Protein AF-A0A3M8LHU9-F1 (afdb_monomer)

pLDDT: mean 86.45, std 11.09, range [54.5, 97.88]

Nearest PDB structures (foldseek):
  7qhm-assembly1_S  TM=3.393E-01  e=1.347E+00  Corynebacterium glutamicum ATCC 13032
  3ja6-assembly1_H  TM=2.655E-01  e=7.310E+00  Escherichia coli

Foldseek 3Di:
DDDDDPPVVVVVVVVVVVVVVVLVVVVVLVVVVVVVVVVLCVVPVDDVVLVVQLVVLQVVLLVLLVQQLVCVVVVHDHDDLVVSLVSLLSNNLVSVSVNCSVVVPPPPDPVSVVSSVVSVVNNVVVCPCPSDCVVVVVVVVVVVVVD

Sequence (147 aa):
MAPRPAQTRAREPLRARTRRERGAASYLVIFALLVGYATVSVRWPLPPWVAAIYVVASVACFCAYAADKRAAQAGRWRVSENTLLFLSAIGGWPGAIVAQQTLRHKTKKASFRFEFWVTVVVNVVAFIVFCTPVFALLTRALSHLAT

Solvent-accessible surface area (backbone atoms only — not comparable to full-atom values): 8067 Å² total; per-residue (Å²): 136,82,81,82,72,79,65,72,68,72,48,50,64,59,55,54,47,56,53,50,52,60,53,56,54,57,52,53,54,48,51,49,49,52,54,49,50,54,52,36,40,74,77,41,86,57,66,69,64,60,58,49,43,33,52,55,30,9,54,52,26,24,50,50,50,53,50,28,52,54,21,59,74,68,74,45,86,59,66,56,68,66,59,57,42,50,34,24,36,73,38,1,38,61,24,39,52,54,33,30,66,74,69,63,47,82,75,76,53,62,66,63,47,51,55,42,49,50,26,46,50,53,37,51,52,49,47,50,36,75,65,39,69,55,45,64,49,51,56,51,54,53,54,64,76,75,107

Mean predicted aligned error: 7.55 Å

InterPro domains:
  IPR010718 Protein of unknown function DUF1294 [PF06961] (58-112)

Secondary structure (DSSP, 8-state):
-PPPPSHHHHHHHHHHHHHHHHHHHHHHHHHHHHHHHHHHHHHS---HHHHHHHHHHHHHHHHHHHHHHHHHHTTPPPPPHHHHHHHIIIIIHHHHHHHHHHH--S-S-HHHHHHHHHHHHHHHHHHHHHHSTHHHHHHHHHHHHT-

Organism: NCBI:txid2486026

Radius of gyration: 20.49 Å; Cα contacts (8 Å, |Δi|>4): 109; chains: 1; bounding box: 60×52×52 Å

Structure (mmCIF, N/CA/C/O backbone):
data_AF-A0A3M8LHU9-F1
#
_entry.id   AF-A0A3M8LHU9-F1
#
loop_
_atom_site.group_PDB
_atom_site.id
_atom_site.type_symbol
_atom_site.label_atom_id
_atom_site.label_alt_id
_atom_site.label_comp_id
_atom_site.label_asym_id
_atom_site.label_entity_id
_atom_site.label_seq_id
_atom_site.pdbx_PDB_ins_code
_atom_site.Cartn_x
_atom_site.Cartn_y
_atom_site.Cartn_z
_atom_site.occupancy
_atom_site.B_iso_or_equiv
_atom_site.auth_seq_id
_atom_site.auth_comp_id
_atom_site.auth_asym_id
_atom_site.auth_atom_id
_atom_site.pdbx_PDB_model_num
ATOM 1 N N . MET A 1 1 ? -22.560 40.738 29.814 1.00 58.25 1 MET A N 1
ATOM 2 C CA . MET A 1 1 ? -22.396 39.297 29.516 1.00 58.25 1 MET A CA 1
ATOM 3 C C . MET A 1 1 ? -22.806 39.071 28.065 1.00 58.25 1 MET A C 1
ATOM 5 O O . MET A 1 1 ? -23.992 39.019 27.781 1.00 58.25 1 MET A O 1
ATOM 9 N N . ALA A 1 2 ? -21.857 39.094 27.123 1.00 58.41 2 ALA A N 1
ATOM 10 C CA . ALA A 1 2 ? -22.175 38.997 25.695 1.00 58.41 2 ALA A CA 1
ATOM 11 C C . ALA A 1 2 ? -22.454 37.532 25.297 1.00 58.41 2 ALA A C 1
ATOM 13 O O . ALA A 1 2 ? -21.688 36.649 25.699 1.00 58.41 2 ALA A O 1
ATOM 14 N N . PRO A 1 3 ? -23.511 37.241 24.517 1.00 59.78 3 PRO A N 1
ATOM 15 C CA . PRO A 1 3 ? -23.782 35.888 24.049 1.00 59.78 3 PRO A CA 1
ATOM 16 C C . PRO A 1 3 ? -22.689 35.449 23.062 1.00 59.78 3 PRO A C 1
ATOM 18 O O . PRO A 1 3 ? -22.424 36.120 22.065 1.00 59.78 3 PRO A O 1
ATOM 21 N N . ARG A 1 4 ? -22.034 34.310 23.334 1.00 58.69 4 ARG A N 1
ATOM 22 C CA . ARG A 1 4 ? -21.106 33.670 22.383 1.00 58.69 4 ARG A CA 1
ATOM 23 C C . ARG A 1 4 ? -21.881 33.319 21.101 1.00 58.69 4 ARG A C 1
ATOM 25 O O . ARG A 1 4 ? -22.882 32.609 21.199 1.00 58.69 4 ARG A O 1
ATOM 32 N N . PRO A 1 5 ? -21.457 33.781 19.910 1.00 54.50 5 PRO A N 1
ATOM 33 C CA . PRO A 1 5 ? -22.278 33.675 18.714 1.00 54.50 5 PRO A CA 1
ATOM 34 C C . PRO A 1 5 ? -22.305 32.245 18.166 1.00 54.50 5 PRO A C 1
ATOM 36 O O . PRO A 1 5 ? -21.352 31.478 18.306 1.00 54.50 5 PRO A O 1
ATOM 39 N N . ALA A 1 6 ? -23.400 31.936 17.473 1.00 57.25 6 ALA A N 1
ATOM 40 C CA . ALA A 1 6 ? -23.797 30.688 16.817 1.00 57.25 6 ALA A CA 1
ATOM 41 C C . ALA A 1 6 ? -22.830 30.118 15.740 1.00 57.25 6 ALA A C 1
ATOM 43 O O . ALA A 1 6 ? -23.234 29.335 14.880 1.00 57.25 6 ALA A O 1
ATOM 44 N N . GLN A 1 7 ? -21.538 30.458 15.778 1.00 57.41 7 GLN A N 1
ATOM 45 C CA . GLN A 1 7 ? -20.513 30.025 14.819 1.00 57.41 7 GLN A CA 1
ATOM 46 C C . GLN A 1 7 ? -20.167 28.527 14.903 1.00 57.41 7 GLN A C 1
ATOM 48 O O . GLN A 1 7 ? -19.560 27.980 13.980 1.00 57.41 7 GLN A O 1
ATOM 53 N N . THR A 1 8 ? -20.554 27.839 15.980 1.00 57.88 8 THR A N 1
ATOM 54 C CA . THR A 1 8 ? -20.254 26.411 16.173 1.00 57.88 8 THR A CA 1
ATOM 55 C C . THR A 1 8 ? -21.059 25.507 15.230 1.00 57.88 8 THR A C 1
ATOM 57 O O . THR A 1 8 ? -20.513 24.517 14.753 1.00 57.88 8 THR A O 1
ATOM 60 N N . ARG A 1 9 ? -22.308 25.863 14.879 1.00 59.69 9 ARG A N 1
ATOM 61 C CA . ARG A 1 9 ? -23.178 25.025 14.020 1.00 59.69 9 ARG A CA 1
ATOM 62 C C . ARG A 1 9 ? -22.899 25.170 12.518 1.00 59.69 9 ARG A C 1
ATOM 64 O O . ARG A 1 9 ? -22.946 24.184 11.795 1.00 59.69 9 ARG A O 1
ATOM 71 N N . ALA A 1 10 ? -22.525 26.359 12.038 1.00 61.69 10 ALA A N 1
ATOM 72 C CA . ALA A 1 10 ? -22.262 26.585 10.608 1.00 61.69 10 ALA A CA 1
ATOM 73 C C . ALA A 1 10 ? -20.945 25.947 10.104 1.00 61.69 10 ALA A C 1
ATOM 75 O O . ALA A 1 10 ? -20.775 25.718 8.908 1.00 61.69 10 ALA A O 1
ATOM 76 N N . ARG A 1 11 ? -20.001 25.632 11.0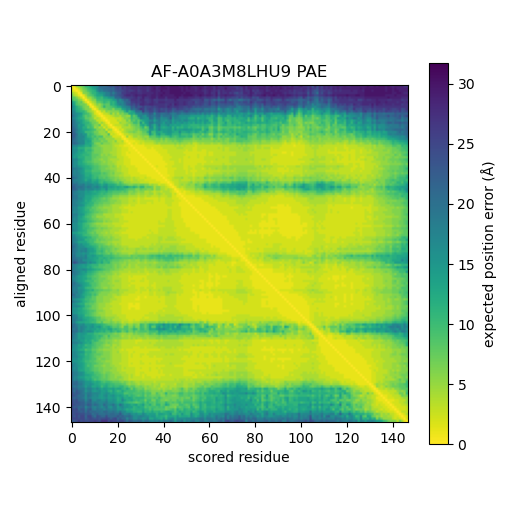05 1.00 59.78 11 ARG A N 1
ATOM 77 C CA . ARG A 1 11 ? -18.684 25.054 10.662 1.00 59.78 11 ARG A CA 1
ATOM 78 C C . ARG A 1 11 ? -18.681 23.525 10.536 1.00 59.78 11 ARG A C 1
ATOM 80 O O . ARG A 1 11 ? -17.766 22.977 9.918 1.00 59.78 11 ARG A O 1
ATOM 87 N N . GLU A 1 12 ? -19.669 22.829 11.095 1.00 63.03 12 GLU A N 1
ATOM 88 C CA . GLU A 1 12 ? -19.798 21.368 10.981 1.00 63.03 12 GLU A CA 1
ATOM 89 C C . GLU A 1 12 ? -19.926 20.849 9.537 1.00 63.03 12 GLU A C 1
ATOM 91 O O . GLU A 1 12 ? -19.164 19.939 9.186 1.00 63.03 12 GLU A O 1
ATOM 96 N N . PRO A 1 13 ? -20.783 21.415 8.659 1.00 71.25 13 PRO A N 1
ATOM 97 C CA . PRO A 1 13 ? -20.943 20.888 7.302 1.00 71.25 13 PRO A CA 1
ATOM 98 C C . PRO A 1 13 ? -19.661 21.001 6.459 1.00 71.25 13 PRO A C 1
ATOM 100 O O . PRO A 1 13 ? -19.304 20.062 5.744 1.00 71.25 13 PRO A O 1
ATOM 103 N N . LEU A 1 14 ? -18.898 22.094 6.596 1.00 69.94 14 LEU A N 1
ATOM 104 C CA . LEU A 1 14 ? -17.625 22.289 5.881 1.00 69.94 14 LEU A CA 1
ATOM 105 C C . LEU A 1 14 ? -16.535 21.302 6.343 1.00 69.94 14 LEU A C 1
ATOM 107 O O . LEU A 1 14 ? -15.782 20.758 5.527 1.00 69.94 14 LEU A O 1
ATOM 111 N N . ARG A 1 15 ? -16.464 21.012 7.649 1.00 70.00 15 ARG A N 1
ATOM 112 C CA . ARG A 1 15 ? -15.523 20.023 8.215 1.00 70.00 15 ARG A CA 1
ATOM 113 C C . ARG A 1 15 ? -15.868 18.592 7.796 1.00 70.00 15 ARG A C 1
ATOM 115 O O . ARG A 1 15 ? -14.970 17.794 7.520 1.00 70.00 15 ARG A O 1
ATOM 122 N N . ALA A 1 16 ? -17.156 18.262 7.717 1.00 69.88 16 ALA A N 1
ATOM 123 C CA . ALA A 1 16 ? -17.610 16.961 7.231 1.00 69.88 16 ALA A CA 1
ATOM 124 C C . ALA A 1 16 ? -17.283 16.765 5.739 1.00 69.88 16 ALA A C 1
ATOM 126 O O . ALA A 1 16 ? -16.778 15.702 5.357 1.00 69.88 16 ALA A O 1
ATOM 127 N N . ARG A 1 17 ? -17.491 17.804 4.917 1.00 68.81 17 ARG A N 1
ATOM 128 C CA . ARG A 1 17 ? -17.172 17.808 3.481 1.00 68.81 17 ARG A CA 1
ATOM 129 C C . ARG A 1 17 ? -15.678 17.605 3.222 1.00 68.81 17 ARG A C 1
ATOM 131 O O . ARG A 1 17 ? -15.304 16.639 2.561 1.00 68.81 17 ARG A O 1
ATOM 138 N N . THR A 1 18 ? -14.826 18.418 3.845 1.00 72.19 18 THR A N 1
ATOM 139 C CA . THR A 1 18 ? -13.358 18.314 3.704 1.00 72.19 18 THR A CA 1
ATOM 140 C C . THR A 1 18 ? -12.808 16.959 4.165 1.00 72.19 18 THR A C 1
ATOM 142 O O . THR A 1 18 ? -11.883 16.419 3.555 1.00 72.19 18 THR A O 1
ATOM 145 N N . ARG A 1 19 ? -13.389 16.343 5.207 1.00 71.19 19 ARG A N 1
ATOM 146 C CA . ARG A 1 19 ? -13.021 14.981 5.639 1.00 71.19 19 ARG A CA 1
ATOM 147 C C . ARG A 1 19 ? -13.395 13.919 4.599 1.00 71.19 19 ARG A C 1
ATOM 149 O O . ARG A 1 19 ? -12.631 12.973 4.410 1.00 71.19 19 ARG A O 1
ATOM 156 N N . ARG A 1 20 ? -14.555 14.053 3.950 1.00 70.69 20 ARG A N 1
ATOM 157 C CA . ARG A 1 20 ? -15.027 13.124 2.911 1.00 70.69 20 ARG A CA 1
ATOM 158 C C . ARG A 1 20 ? -14.211 13.255 1.625 1.00 70.69 20 ARG A C 1
ATOM 160 O O . ARG A 1 20 ? -13.828 12.233 1.070 1.00 70.69 20 ARG A O 1
ATOM 167 N N . GLU A 1 21 ? -13.881 14.477 1.214 1.00 73.94 21 GLU A N 1
ATOM 168 C CA . GLU A 1 21 ? -13.044 14.763 0.038 1.00 73.94 21 GLU A CA 1
ATOM 169 C C . GLU A 1 21 ? -11.621 14.218 0.208 1.00 73.94 21 GLU A C 1
ATOM 171 O O . GLU A 1 21 ? -11.134 13.497 -0.658 1.00 73.94 21 GLU A O 1
ATOM 176 N N . ARG A 1 22 ? -10.987 14.445 1.369 1.00 74.50 22 ARG A N 1
ATOM 177 C CA . ARG A 1 22 ? -9.671 13.856 1.689 1.00 74.50 22 ARG A CA 1
ATOM 178 C C . ARG A 1 22 ? -9.696 12.328 1.702 1.00 74.50 22 ARG A C 1
ATOM 180 O O . ARG A 1 22 ? -8.709 11.701 1.339 1.00 74.50 22 ARG A O 1
ATOM 187 N N . GLY A 1 23 ? -10.812 11.745 2.139 1.00 78.94 23 GLY A N 1
ATOM 188 C CA . GLY A 1 23 ? -11.044 10.309 2.059 1.00 78.94 23 GLY A CA 1
ATOM 189 C C . GLY A 1 23 ? -11.163 9.841 0.613 1.00 78.94 23 GLY A C 1
ATOM 190 O O . GLY A 1 23 ? -10.496 8.896 0.244 1.00 78.94 23 GLY A O 1
ATOM 191 N N . ALA A 1 24 ? -11.957 10.497 -0.230 1.00 81.00 24 ALA A N 1
ATOM 192 C CA . ALA A 1 24 ? -12.096 10.109 -1.634 1.00 81.00 24 ALA A CA 1
ATOM 193 C C . ALA A 1 24 ? -10.778 10.257 -2.420 1.00 81.00 24 ALA A C 1
ATOM 195 O O . ALA A 1 24 ? -10.446 9.392 -3.227 1.00 81.00 24 ALA A O 1
ATOM 196 N N . ALA A 1 25 ? -9.993 11.298 -2.129 1.00 87.69 25 ALA A N 1
ATOM 197 C CA . ALA A 1 25 ? -8.728 11.574 -2.803 1.00 87.69 25 ALA A CA 1
ATOM 198 C C . ALA A 1 25 ? -7.693 10.443 -2.666 1.00 87.69 25 ALA A C 1
ATOM 200 O O . ALA A 1 25 ? -6.910 10.235 -3.586 1.00 87.69 25 ALA A O 1
ATOM 201 N N . SER A 1 26 ? -7.690 9.659 -1.580 1.00 88.31 26 SER A N 1
ATOM 202 C CA . SER A 1 26 ? -6.743 8.538 -1.461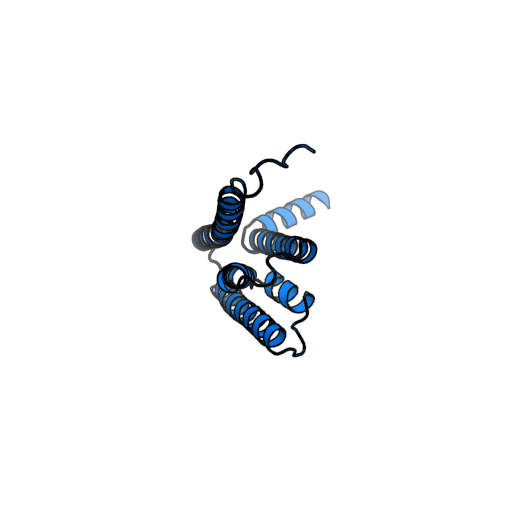 1.00 88.31 26 SER A CA 1
ATOM 203 C C . SER A 1 26 ? -7.025 7.390 -2.437 1.00 88.31 26 SER A C 1
ATOM 205 O O . SER A 1 26 ? -6.101 6.648 -2.761 1.00 88.31 26 SER A O 1
ATOM 207 N N . TYR A 1 27 ? -8.244 7.269 -2.980 1.00 92.50 27 TYR A N 1
ATOM 208 C CA . TYR A 1 27 ? -8.509 6.319 -4.071 1.00 92.50 27 TYR A CA 1
ATOM 209 C C . TYR A 1 27 ? -7.809 6.714 -5.377 1.00 92.50 27 TYR A C 1
ATOM 211 O O . TYR A 1 27 ? -7.476 5.835 -6.169 1.00 92.50 27 TYR A O 1
ATOM 219 N N . LEU A 1 28 ? -7.514 8.005 -5.583 1.00 94.06 28 LEU A N 1
ATOM 220 C CA . LEU A 1 28 ? -6.753 8.461 -6.751 1.00 94.06 28 LEU A CA 1
ATOM 221 C C . LEU A 1 28 ? -5.337 7.877 -6.762 1.00 94.06 28 LEU A C 1
ATOM 223 O O . LEU A 1 28 ? -4.789 7.642 -7.830 1.00 94.06 28 LEU A O 1
ATOM 227 N N . VAL A 1 29 ? -4.763 7.588 -5.591 1.00 92.88 29 VAL A N 1
ATOM 228 C CA . VAL A 1 29 ? -3.435 6.967 -5.489 1.00 92.88 29 VAL A CA 1
ATOM 229 C C . VAL A 1 29 ? -3.479 5.504 -5.931 1.00 92.88 29 VAL A C 1
ATOM 231 O O . VAL A 1 29 ? -2.586 5.053 -6.640 1.00 92.88 29 VAL A O 1
ATOM 234 N N . ILE A 1 30 ? -4.548 4.773 -5.591 1.00 93.75 30 ILE A N 1
ATOM 235 C CA . ILE A 1 30 ? -4.767 3.410 -6.103 1.00 93.75 30 ILE A CA 1
ATOM 236 C C . ILE A 1 30 ? -4.957 3.450 -7.621 1.00 93.75 30 ILE A C 1
ATOM 238 O O . ILE A 1 30 ? -4.350 2.663 -8.338 1.00 93.75 30 ILE A O 1
ATOM 242 N N . PHE A 1 31 ? -5.757 4.392 -8.122 1.00 94.00 31 PHE A N 1
ATOM 243 C CA . PHE A 1 31 ? -5.943 4.566 -9.560 1.00 94.00 31 PHE A CA 1
ATOM 244 C C . PHE A 1 31 ? -4.619 4.876 -10.276 1.00 94.00 31 PHE A C 1
ATOM 246 O O . PHE A 1 31 ? -4.305 4.245 -11.281 1.00 94.00 31 PHE A O 1
ATOM 253 N N . ALA A 1 32 ? -3.804 5.777 -9.721 1.00 93.75 32 ALA A N 1
ATOM 254 C CA . ALA A 1 32 ? -2.479 6.091 -10.248 1.00 93.75 32 ALA A CA 1
ATOM 255 C C . ALA A 1 32 ? -1.550 4.864 -10.261 1.00 93.75 32 ALA A C 1
ATOM 257 O O . ALA A 1 32 ? -0.847 4.659 -11.248 1.00 93.75 32 ALA A O 1
ATOM 258 N N . LEU A 1 33 ? -1.585 4.015 -9.223 1.00 92.75 33 LEU A N 1
ATOM 259 C CA . LEU A 1 33 ? -0.859 2.740 -9.214 1.00 92.75 33 LEU A CA 1
ATOM 260 C C . LEU A 1 33 ? -1.319 1.827 -10.355 1.00 92.75 33 LEU A C 1
ATOM 262 O O . LEU A 1 33 ? -0.477 1.275 -11.054 1.00 92.75 33 LEU A O 1
ATOM 266 N N . LEU A 1 34 ? -2.630 1.667 -10.555 1.00 93.00 34 LEU A N 1
ATOM 267 C CA . LEU A 1 34 ? -3.172 0.799 -11.607 1.00 93.00 34 LEU A CA 1
ATOM 268 C C . LEU A 1 34 ? -2.767 1.281 -13.004 1.00 93.00 34 LEU A C 1
ATOM 270 O O . LEU A 1 34 ? -2.319 0.480 -13.824 1.00 93.00 34 LEU A O 1
ATOM 274 N N . VAL A 1 35 ? -2.869 2.588 -13.258 1.00 93.88 35 VAL A N 1
ATOM 275 C CA . VAL A 1 35 ? -2.437 3.202 -14.524 1.00 93.88 35 VAL A CA 1
ATOM 276 C C . VAL A 1 35 ? -0.928 3.053 -14.714 1.00 93.88 35 VAL A C 1
ATOM 278 O O . VAL A 1 35 ? -0.481 2.678 -15.799 1.00 93.88 35 VAL A O 1
ATOM 281 N N . GLY A 1 36 ? -0.139 3.299 -13.665 1.00 90.38 36 GLY A N 1
ATOM 282 C CA . GLY A 1 36 ? 1.309 3.114 -13.685 1.00 90.38 36 GLY A CA 1
ATOM 283 C C . GLY A 1 36 ? 1.691 1.668 -13.994 1.00 90.38 36 GLY A C 1
ATOM 284 O O . GLY A 1 36 ? 2.462 1.428 -14.918 1.00 90.38 36 GLY A O 1
ATOM 285 N N . TYR A 1 37 ? 1.089 0.701 -13.299 1.00 89.12 37 TYR A N 1
ATOM 286 C CA . TYR A 1 37 ? 1.307 -0.724 -13.538 1.00 89.12 37 TYR A CA 1
ATOM 287 C C . TYR A 1 37 ? 0.962 -1.123 -14.976 1.00 89.12 37 TYR A C 1
ATOM 289 O O . TYR A 1 37 ? 1.778 -1.763 -15.631 1.00 89.12 37 TYR A O 1
ATOM 297 N N . ALA A 1 38 ? -0.202 -0.707 -15.488 1.00 90.19 38 ALA A N 1
ATOM 298 C CA . ALA A 1 38 ? -0.620 -0.997 -16.860 1.00 90.19 38 ALA A CA 1
ATOM 299 C C . ALA A 1 38 ? 0.311 -0.358 -17.905 1.00 90.19 38 ALA A C 1
ATOM 301 O O . ALA A 1 38 ? 0.651 -0.975 -18.909 1.00 90.19 38 ALA A O 1
ATOM 302 N N . THR A 1 39 ? 0.766 0.872 -17.661 1.00 89.31 39 THR A N 1
ATOM 303 C CA . THR A 1 39 ? 1.708 1.554 -18.559 1.00 89.31 39 THR A CA 1
ATOM 304 C C . THR A 1 39 ? 3.039 0.816 -18.604 1.00 89.31 39 THR A C 1
ATOM 306 O O . THR A 1 39 ? 3.584 0.583 -19.684 1.00 89.31 39 THR A O 1
ATOM 309 N N . VAL A 1 40 ? 3.553 0.428 -17.433 1.00 88.62 40 VAL A N 1
ATOM 310 C CA . VAL A 1 40 ? 4.811 -0.306 -17.334 1.00 88.62 40 VAL A CA 1
ATOM 311 C C . VAL A 1 40 ? 4.665 -1.686 -17.963 1.00 88.62 40 VAL A C 1
ATOM 313 O O . VAL A 1 40 ? 5.519 -2.030 -18.764 1.00 88.62 40 VAL A O 1
ATOM 316 N N . SER A 1 41 ? 3.580 -2.427 -17.715 1.00 87.81 41 SER A N 1
ATOM 317 C CA . SER A 1 41 ? 3.388 -3.775 -18.273 1.00 87.81 41 SER A CA 1
ATOM 318 C C . SER A 1 41 ? 3.270 -3.795 -19.800 1.00 87.81 41 SER A C 1
ATOM 320 O O . SER A 1 41 ? 3.684 -4.770 -20.425 1.00 87.81 41 SER A O 1
ATOM 322 N N . VAL A 1 42 ? 2.745 -2.722 -20.406 1.00 89.31 42 VAL A N 1
ATOM 323 C CA . VAL A 1 42 ? 2.682 -2.551 -21.868 1.00 89.31 42 VAL A CA 1
ATOM 324 C C . VAL A 1 42 ? 4.045 -2.174 -22.459 1.00 89.31 42 VAL A C 1
ATOM 326 O O . VAL A 1 42 ? 4.356 -2.564 -23.583 1.00 89.31 42 VAL A O 1
ATOM 329 N N . ARG A 1 43 ? 4.866 -1.398 -21.740 1.00 89.50 43 ARG A N 1
ATOM 330 C CA . ARG A 1 43 ? 6.187 -0.948 -22.226 1.00 89.50 43 ARG A CA 1
ATOM 331 C C . ARG A 1 43 ? 7.321 -1.928 -21.934 1.00 89.50 43 ARG A C 1
ATOM 333 O O . ARG A 1 43 ? 8.255 -2.008 -22.727 1.00 89.50 43 ARG A O 1
ATOM 340 N N . TRP A 1 44 ? 7.237 -2.649 -20.826 1.00 83.62 44 TRP A N 1
ATOM 341 C CA . TRP A 1 44 ? 8.205 -3.630 -20.356 1.00 83.62 44 TRP A CA 1
ATOM 342 C C . TRP A 1 44 ? 7.403 -4.811 -19.812 1.00 83.62 44 TRP A C 1
ATOM 344 O O . TRP A 1 44 ? 6.660 -4.618 -18.851 1.00 83.62 44 TRP A O 1
ATOM 354 N N . PRO A 1 45 ? 7.485 -6.011 -20.414 1.00 81.88 45 PRO A N 1
ATOM 355 C CA . PRO A 1 45 ? 6.663 -7.141 -19.999 1.00 81.88 45 PRO A CA 1
ATOM 356 C C . PRO A 1 45 ? 6.947 -7.472 -18.531 1.00 81.88 45 PRO A C 1
ATOM 358 O O . PRO A 1 45 ? 7.960 -8.082 -18.190 1.00 81.88 45 PRO A O 1
ATOM 361 N N . LEU A 1 46 ? 6.055 -7.010 -17.654 1.00 82.19 46 LEU A N 1
ATOM 362 C CA . LEU A 1 46 ? 6.171 -7.213 -16.222 1.00 82.19 46 LEU A CA 1
ATOM 363 C C . LEU A 1 46 ? 5.740 -8.635 -15.885 1.00 82.19 46 LEU A C 1
ATOM 365 O O . LEU A 1 46 ? 4.674 -9.073 -16.329 1.00 82.19 46 LEU A O 1
ATOM 369 N N . PRO A 1 47 ? 6.507 -9.349 -15.051 1.00 86.12 47 PRO A N 1
ATOM 370 C CA . PRO A 1 47 ? 6.083 -10.650 -14.581 1.00 86.12 47 PRO A CA 1
ATOM 371 C C . PRO A 1 47 ? 4.744 -10.568 -13.819 1.00 86.12 47 PRO A C 1
ATOM 373 O O . PRO A 1 47 ? 4.614 -9.749 -12.902 1.00 86.12 47 PRO A O 1
ATOM 376 N N . PRO A 1 48 ? 3.762 -11.446 -14.106 1.00 85.88 48 PRO A N 1
ATOM 377 C CA . PRO A 1 48 ? 2.453 -11.425 -13.442 1.00 85.88 48 PRO A CA 1
ATOM 378 C C . PRO A 1 48 ? 2.511 -11.586 -11.917 1.00 85.88 48 PRO A C 1
ATOM 380 O O . PRO A 1 48 ? 1.608 -11.143 -11.206 1.00 85.88 48 PR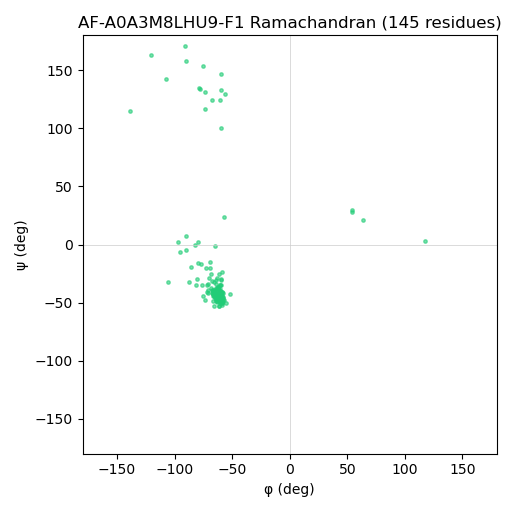O A O 1
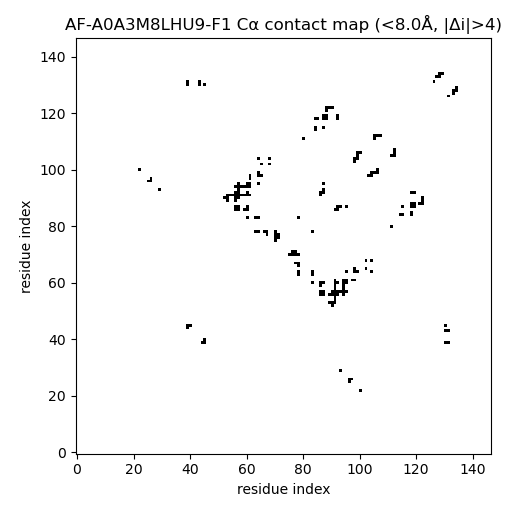ATOM 383 N N . TRP A 1 49 ? 3.583 -12.192 -11.394 1.00 90.12 49 TRP A N 1
ATOM 384 C CA . TRP A 1 49 ? 3.773 -12.365 -9.955 1.00 90.12 49 TRP A CA 1
ATOM 385 C C . TRP A 1 49 ? 3.859 -11.029 -9.203 1.00 90.12 49 TRP A C 1
ATOM 387 O O . TRP A 1 49 ? 3.480 -10.976 -8.035 1.00 90.12 49 TRP A O 1
ATOM 397 N N . VAL A 1 50 ? 4.274 -9.935 -9.857 1.00 90.38 50 VAL A N 1
ATOM 398 C CA . VAL A 1 50 ? 4.316 -8.602 -9.234 1.00 90.38 50 VAL A CA 1
ATOM 399 C C . VAL A 1 50 ? 2.903 -8.143 -8.870 1.00 90.38 50 VAL A C 1
ATOM 401 O O . VAL A 1 50 ? 2.655 -7.762 -7.726 1.00 90.38 50 VAL A O 1
ATOM 404 N N . ALA A 1 51 ? 1.948 -8.244 -9.802 1.00 90.81 51 ALA A N 1
ATOM 405 C CA . ALA A 1 51 ? 0.542 -7.963 -9.507 1.00 90.81 51 ALA A CA 1
ATOM 406 C C . ALA A 1 51 ? -0.011 -8.898 -8.424 1.00 90.81 51 ALA A C 1
ATOM 408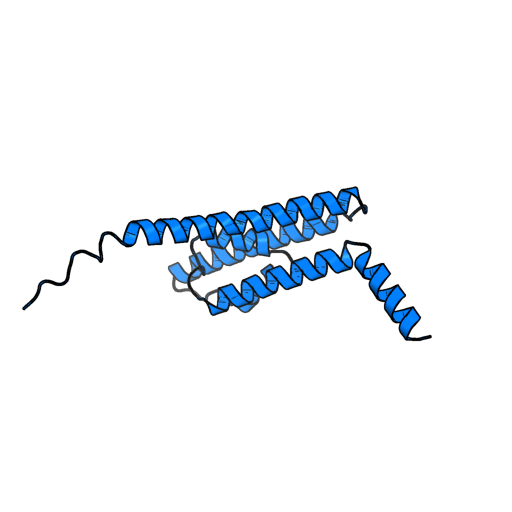 O O . ALA A 1 51 ? -0.735 -8.442 -7.538 1.00 90.81 51 ALA A O 1
ATOM 409 N N . ALA A 1 52 ? 0.356 -10.184 -8.457 1.00 93.50 52 ALA A N 1
ATOM 410 C CA . ALA A 1 52 ? -0.078 -11.142 -7.444 1.00 93.50 52 ALA A CA 1
ATOM 411 C C . ALA A 1 52 ? 0.372 -10.730 -6.030 1.00 93.50 52 ALA A C 1
ATOM 413 O O . ALA A 1 52 ? -0.439 -10.781 -5.105 1.00 93.50 52 ALA A O 1
ATOM 414 N N . ILE A 1 53 ? 1.610 -10.241 -5.865 1.00 94.12 53 ILE A N 1
ATOM 415 C CA . ILE A 1 53 ? 2.100 -9.711 -4.581 1.00 94.12 53 ILE A CA 1
ATOM 416 C C . ILE A 1 53 ? 1.228 -8.547 -4.107 1.00 94.12 53 ILE A C 1
ATOM 418 O O . ILE A 1 53 ? 0.762 -8.575 -2.970 1.00 94.12 53 ILE A O 1
ATOM 422 N N . TYR A 1 54 ? 0.954 -7.556 -4.963 1.00 95.31 54 TYR A N 1
ATOM 423 C CA . TYR A 1 54 ? 0.108 -6.416 -4.589 1.00 95.31 54 TYR A CA 1
ATOM 424 C C . TYR A 1 54 ? -1.300 -6.848 -4.174 1.00 95.31 54 TYR A C 1
ATOM 426 O O . TYR A 1 54 ? -1.825 -6.347 -3.178 1.00 95.31 54 TYR A O 1
ATOM 434 N N . VAL A 1 55 ? -1.911 -7.785 -4.903 1.00 96.25 55 VAL A N 1
ATOM 435 C CA . VAL A 1 55 ? -3.256 -8.291 -4.589 1.00 96.25 55 VAL A CA 1
ATOM 436 C C . VAL A 1 55 ? -3.255 -9.035 -3.256 1.00 96.25 55 VAL A C 1
ATOM 438 O O . VAL A 1 55 ? -4.033 -8.691 -2.364 1.00 96.25 55 VAL A O 1
ATOM 441 N N . VAL A 1 56 ? -2.363 -10.013 -3.085 1.00 97.50 56 VAL A N 1
ATOM 442 C CA . VAL A 1 56 ? -2.289 -10.830 -1.865 1.00 97.50 56 VAL A CA 1
ATOM 443 C C . VAL A 1 56 ? -1.948 -9.965 -0.653 1.00 97.50 56 VAL A C 1
ATOM 445 O O . VAL A 1 56 ? -2.639 -10.038 0.365 1.00 97.50 56 VAL A O 1
ATOM 448 N N . ALA A 1 57 ? -0.945 -9.090 -0.766 1.00 97.12 57 ALA A N 1
ATOM 449 C CA . ALA A 1 57 ? -0.572 -8.172 0.305 1.00 97.12 57 ALA A CA 1
ATOM 450 C C . ALA A 1 57 ? -1.712 -7.198 0.636 1.00 97.12 57 ALA A C 1
ATOM 452 O O . ALA A 1 57 ? -1.942 -6.910 1.811 1.00 97.12 57 ALA A O 1
ATOM 453 N N . SER A 1 58 ? -2.466 -6.721 -0.362 1.00 97.69 58 SER A N 1
ATOM 454 C CA . SER A 1 58 ? -3.617 -5.832 -0.140 1.00 97.69 58 SER A CA 1
ATOM 455 C C . SER A 1 58 ? -4.732 -6.531 0.626 1.00 97.69 58 SER A C 1
ATOM 457 O O . SER A 1 58 ? -5.248 -5.972 1.596 1.00 97.69 58 SER A O 1
ATOM 459 N N . VAL A 1 59 ? -5.077 -7.762 0.243 1.00 97.88 59 VAL A N 1
ATOM 460 C CA . VAL A 1 59 ? -6.084 -8.562 0.955 1.00 97.88 59 VAL A CA 1
ATOM 461 C C . VAL A 1 59 ? -5.623 -8.848 2.384 1.00 97.88 59 VAL A C 1
ATOM 463 O O . VAL A 1 59 ? -6.370 -8.592 3.331 1.00 97.88 59 VAL A O 1
ATOM 466 N N . ALA A 1 60 ? -4.378 -9.297 2.565 1.00 97.44 60 ALA A N 1
ATOM 467 C CA . ALA A 1 60 ? -3.810 -9.554 3.885 1.00 97.44 60 ALA A CA 1
ATOM 468 C C . ALA A 1 60 ? -3.818 -8.292 4.764 1.00 97.44 60 ALA A C 1
ATOM 470 O O . ALA A 1 60 ? -4.218 -8.345 5.930 1.00 97.44 60 ALA A O 1
ATOM 471 N N . CYS A 1 61 ? -3.437 -7.141 4.201 1.00 97.00 61 CYS A N 1
ATOM 472 C CA . CYS A 1 61 ? -3.412 -5.877 4.928 1.00 97.00 61 CYS A CA 1
ATOM 473 C C . CYS A 1 61 ? -4.826 -5.442 5.321 1.00 97.00 61 CYS A C 1
ATOM 475 O O . CYS A 1 61 ? -5.065 -5.105 6.482 1.00 97.00 61 CYS A O 1
ATOM 477 N N . PHE A 1 62 ? -5.795 -5.540 4.408 1.00 97.62 62 PHE A N 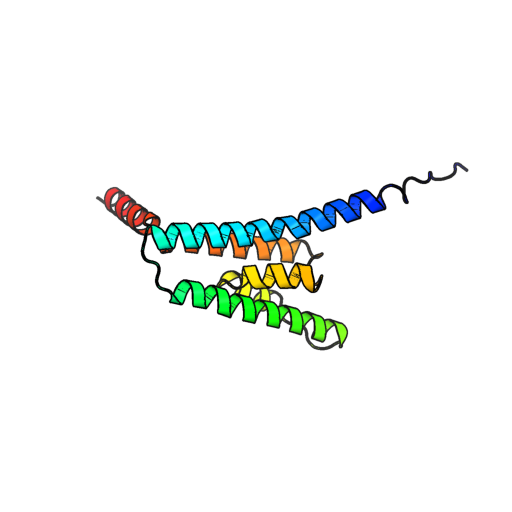1
ATOM 478 C CA . PHE A 1 62 ? -7.194 -5.259 4.719 1.00 97.62 62 PHE A CA 1
ATOM 479 C C . PHE A 1 62 ? -7.707 -6.138 5.870 1.00 97.62 62 PHE A C 1
ATOM 481 O O . PHE A 1 62 ? -8.286 -5.628 6.836 1.00 97.62 62 PHE A O 1
ATOM 488 N N . CYS A 1 63 ? -7.442 -7.446 5.812 1.00 97.00 63 CYS A N 1
ATOM 489 C CA . CYS A 1 63 ? -7.810 -8.391 6.864 1.00 97.00 63 CYS A CA 1
ATOM 490 C C . CYS A 1 63 ? -7.154 -8.044 8.208 1.00 97.00 63 CYS A C 1
ATOM 492 O O . CYS A 1 63 ? -7.833 -8.073 9.235 1.00 97.00 63 CYS A O 1
ATOM 494 N N . ALA A 1 64 ? -5.880 -7.642 8.216 1.00 96.56 64 ALA A N 1
ATOM 495 C CA . ALA A 1 64 ? -5.186 -7.213 9.430 1.00 96.56 64 ALA A CA 1
ATOM 496 C C . ALA A 1 64 ? -5.829 -5.962 10.060 1.00 96.56 64 ALA A C 1
ATOM 498 O O . ALA A 1 64 ? -6.018 -5.905 11.276 1.00 96.56 64 ALA A O 1
ATOM 499 N N . TYR A 1 65 ? -6.244 -4.983 9.250 1.00 96.12 65 TYR A N 1
ATOM 500 C CA . TYR A 1 65 ? -6.993 -3.814 9.731 1.00 96.12 65 TYR A CA 1
ATOM 501 C C . TYR A 1 65 ? -8.382 -4.187 10.270 1.00 96.12 65 TYR A C 1
ATOM 503 O O . TYR A 1 65 ? -8.816 -3.649 11.294 1.00 96.12 65 TYR A O 1
ATOM 511 N N . ALA A 1 66 ? -9.083 -5.104 9.599 1.00 95.38 66 ALA A N 1
ATOM 512 C CA . ALA A 1 66 ? -10.375 -5.609 10.055 1.00 95.38 66 ALA A CA 1
ATOM 513 C C . ALA A 1 66 ? -10.246 -6.350 11.395 1.00 95.38 66 ALA A C 1
ATOM 515 O O . ALA A 1 66 ? -11.048 -6.117 12.304 1.00 95.38 66 ALA A O 1
ATOM 516 N N . ALA A 1 67 ? -9.210 -7.179 11.543 1.00 94.69 67 ALA A N 1
ATOM 517 C CA . ALA A 1 67 ? -8.879 -7.863 12.787 1.00 94.69 67 ALA A CA 1
ATOM 518 C C . ALA A 1 67 ? -8.527 -6.869 13.905 1.00 94.69 67 ALA A C 1
ATOM 520 O O . ALA A 1 67 ? -9.097 -6.975 14.991 1.00 94.69 67 ALA A O 1
ATOM 521 N N . ASP A 1 68 ? -7.694 -5.851 13.638 1.00 94.81 68 ASP A N 1
ATOM 522 C CA . ASP A 1 68 ? -7.369 -4.812 14.631 1.00 94.81 68 ASP A CA 1
ATOM 523 C C . ASP A 1 68 ? -8.617 -4.066 15.110 1.00 94.81 68 ASP A C 1
ATOM 525 O O . ASP A 1 68 ? -8.765 -3.790 16.301 1.00 94.81 68 ASP A O 1
ATOM 529 N N . LYS A 1 69 ? -9.545 -3.750 14.197 1.00 93.62 69 LYS A N 1
ATOM 530 C CA . LYS A 1 69 ? -10.807 -3.096 14.563 1.00 93.62 69 LYS A CA 1
ATOM 531 C C . LYS A 1 69 ? -11.661 -3.990 15.461 1.00 93.62 69 LYS A C 1
ATOM 533 O O . LYS A 1 69 ? -12.155 -3.511 16.481 1.00 93.62 69 LYS A O 1
ATOM 538 N N . ARG A 1 70 ? -11.823 -5.269 15.105 1.00 93.38 70 ARG A N 1
ATOM 539 C CA . ARG A 1 70 ? -12.586 -6.239 15.910 1.00 93.38 70 ARG A CA 1
ATOM 540 C C . ARG A 1 70 ? -11.957 -6.432 17.292 1.00 93.38 70 ARG A C 1
ATOM 542 O O . ARG A 1 70 ? -12.674 -6.418 18.287 1.00 93.38 70 ARG A O 1
ATOM 549 N N . ALA A 1 71 ? -10.630 -6.542 17.365 1.00 93.25 71 ALA A N 1
ATOM 550 C CA . ALA A 1 71 ? -9.901 -6.652 18.626 1.00 93.25 71 ALA A CA 1
ATOM 551 C C . ALA A 1 71 ? -10.085 -5.408 19.508 1.00 93.25 71 ALA A C 1
ATOM 553 O O . ALA A 1 71 ? -10.391 -5.542 20.690 1.00 93.25 71 ALA A O 1
ATOM 554 N N . ALA A 1 72 ? -9.995 -4.208 18.923 1.00 91.69 72 ALA A N 1
ATOM 555 C CA . ALA A 1 72 ? -10.211 -2.951 19.637 1.00 91.69 72 ALA A CA 1
ATOM 556 C C . ALA A 1 72 ? -11.638 -2.820 20.198 1.00 91.69 72 ALA A C 1
ATOM 558 O O . ALA A 1 72 ? -11.814 -2.295 21.292 1.00 91.69 72 ALA A O 1
ATOM 559 N N . GLN A 1 73 ? -12.648 -3.293 19.462 1.00 93.31 73 GLN A N 1
ATOM 560 C CA . GLN A 1 73 ? -14.043 -3.292 19.917 1.00 93.31 73 GLN A CA 1
ATOM 561 C C . GLN A 1 73 ? -14.302 -4.324 21.019 1.00 93.31 73 GLN A C 1
ATOM 563 O O . GLN A 1 73 ? -15.099 -4.070 21.913 1.00 93.31 73 GLN A O 1
ATOM 568 N N . ALA A 1 74 ? -13.625 -5.471 20.964 1.00 94.06 74 ALA A N 1
ATOM 569 C CA . ALA A 1 74 ? -13.779 -6.558 21.925 1.00 94.06 74 ALA A CA 1
ATOM 570 C C . ALA A 1 74 ? -12.823 -6.465 23.133 1.00 94.06 74 ALA A C 1
ATOM 572 O O . ALA A 1 74 ? -12.729 -7.428 23.889 1.00 94.06 74 ALA A O 1
ATOM 573 N N . GLY A 1 75 ? -12.069 -5.368 23.284 1.00 93.06 75 GLY A N 1
ATOM 574 C CA . GLY A 1 75 ? -11.098 -5.195 24.373 1.00 93.06 75 GLY A CA 1
ATOM 575 C C . GLY A 1 75 ? -9.938 -6.200 24.359 1.00 93.06 75 GLY A C 1
ATOM 576 O O . GLY A 1 75 ? -9.319 -6.433 25.392 1.00 93.06 75 GLY A O 1
ATOM 577 N N . ARG A 1 76 ? -9.650 -6.823 23.209 1.00 93.88 76 ARG A N 1
ATOM 578 C CA . ARG A 1 76 ? -8.579 -7.822 23.058 1.00 93.88 76 ARG A CA 1
ATOM 579 C C . ARG A 1 76 ? -7.266 -7.165 22.641 1.00 93.88 76 ARG A C 1
ATOM 581 O O . ARG A 1 76 ? -7.229 -5.995 22.255 1.00 93.88 76 ARG A O 1
ATOM 588 N N . TRP A 1 77 ? -6.190 -7.951 22.659 1.00 91.62 77 TRP A N 1
ATOM 589 C CA . TRP A 1 77 ? -4.889 -7.519 22.157 1.00 91.62 77 TRP A CA 1
ATOM 590 C C . TRP A 1 77 ? -4.979 -7.057 20.697 1.00 91.62 77 TRP A C 1
ATOM 592 O O . TRP A 1 77 ? -5.538 -7.742 19.840 1.00 91.62 77 TRP A O 1
ATOM 602 N N . ARG A 1 78 ? -4.443 -5.867 20.429 1.00 90.75 78 ARG A N 1
ATOM 603 C CA . ARG A 1 78 ? -4.532 -5.173 19.140 1.00 90.75 78 ARG A CA 1
ATOM 604 C C . ARG A 1 78 ? -3.374 -5.547 18.220 1.00 90.75 78 ARG A C 1
ATOM 606 O O . ARG A 1 78 ? -2.311 -5.953 18.682 1.00 90.75 78 ARG A O 1
ATOM 613 N N . VAL A 1 79 ? -3.553 -5.365 16.913 1.00 91.06 79 VAL A N 1
ATOM 614 C CA . VAL A 1 79 ? -2.457 -5.563 15.953 1.00 91.06 79 VAL A CA 1
ATOM 615 C C . VAL A 1 79 ? -1.486 -4.390 16.078 1.00 91.06 79 VAL A C 1
ATOM 617 O O . VAL A 1 79 ? -1.898 -3.221 16.074 1.00 91.06 79 VAL A O 1
ATOM 620 N N . SER A 1 80 ? -0.191 -4.698 16.182 1.00 93.00 80 SER A N 1
ATOM 621 C CA . SER A 1 80 ? 0.849 -3.676 16.299 1.00 93.00 80 SER A CA 1
ATOM 622 C C . SER A 1 80 ? 0.842 -2.733 15.086 1.00 93.00 80 SER A C 1
ATOM 624 O O . SER A 1 80 ? 0.526 -3.135 13.964 1.00 93.00 80 SER A O 1
ATOM 626 N N . GLU A 1 81 ? 1.179 -1.456 15.296 1.00 92.94 81 GLU A N 1
ATOM 627 C CA . GLU A 1 81 ? 1.290 -0.493 14.190 1.00 92.94 81 GLU A CA 1
ATOM 628 C C . GLU A 1 81 ? 2.372 -0.914 13.187 1.00 92.94 81 GLU A C 1
ATOM 630 O O . GLU A 1 81 ? 2.116 -0.865 11.985 1.00 92.94 81 GLU A O 1
ATOM 635 N N . ASN A 1 82 ? 3.496 -1.450 13.670 1.00 93.69 82 ASN A N 1
ATOM 636 C CA . ASN A 1 82 ? 4.584 -1.947 12.827 1.00 93.69 82 ASN A CA 1
ATOM 637 C C . ASN A 1 82 ? 4.131 -3.055 11.875 1.00 93.69 82 ASN A C 1
ATOM 639 O O . ASN A 1 82 ? 4.510 -3.033 10.711 1.00 93.69 82 ASN A O 1
ATOM 643 N N . THR A 1 83 ? 3.286 -3.990 12.320 1.00 94.31 83 THR A N 1
ATOM 644 C CA . THR A 1 83 ? 2.754 -5.042 11.438 1.00 94.31 83 THR A CA 1
ATOM 645 C C . THR A 1 83 ? 1.924 -4.443 10.301 1.00 94.31 83 THR A C 1
ATOM 647 O O . THR A 1 83 ? 2.076 -4.839 9.148 1.00 94.31 83 THR A O 1
ATOM 650 N N . LEU A 1 84 ? 1.066 -3.461 10.598 1.00 94.94 84 LEU A N 1
ATOM 651 C CA . LEU A 1 84 ? 0.234 -2.812 9.577 1.00 94.94 84 LEU A CA 1
ATOM 652 C C . LEU A 1 84 ? 1.076 -2.004 8.581 1.00 94.94 84 LEU A C 1
ATOM 654 O O . LEU A 1 84 ? 0.797 -2.028 7.380 1.00 94.94 84 LEU A O 1
ATOM 658 N N . LEU A 1 85 ? 2.102 -1.304 9.070 1.00 96.00 85 LEU A N 1
ATOM 659 C CA . LEU A 1 85 ? 3.041 -0.550 8.238 1.00 96.00 85 LEU A CA 1
ATOM 660 C C . LEU A 1 85 ? 3.901 -1.480 7.382 1.00 96.00 85 LEU A C 1
ATOM 662 O O . LEU A 1 85 ? 4.059 -1.226 6.193 1.00 96.00 85 LEU A O 1
ATOM 666 N N . PHE A 1 86 ? 4.375 -2.594 7.940 1.00 96.12 86 PHE A N 1
ATOM 667 C CA . PHE A 1 86 ? 5.136 -3.601 7.206 1.00 96.12 86 PHE A CA 1
ATOM 668 C C . PHE A 1 86 ? 4.317 -4.208 6.060 1.00 96.12 86 PHE A C 1
ATOM 670 O O . PHE A 1 86 ? 4.770 -4.198 4.918 1.00 96.12 86 PHE A O 1
ATOM 677 N N . LEU A 1 87 ? 3.076 -4.642 6.326 1.00 94.88 87 LEU A N 1
ATOM 678 C CA . LEU A 1 87 ? 2.183 -5.140 5.270 1.00 94.88 87 LEU A CA 1
ATOM 679 C C . LEU A 1 87 ? 1.915 -4.073 4.198 1.00 94.88 87 LEU A C 1
ATOM 681 O O . LEU A 1 87 ? 1.795 -4.398 3.020 1.00 94.88 87 LEU A O 1
ATOM 685 N N . SER A 1 88 ? 1.834 -2.801 4.595 1.00 95.31 88 SER A N 1
ATOM 686 C CA . SER A 1 88 ? 1.671 -1.692 3.651 1.00 95.31 88 SER A CA 1
ATOM 687 C C . SER A 1 88 ? 2.916 -1.515 2.772 1.00 95.31 88 SER A C 1
ATOM 689 O O . SER A 1 88 ? 2.788 -1.400 1.553 1.00 95.31 88 SER A O 1
ATOM 691 N N . ALA A 1 89 ? 4.110 -1.575 3.370 1.00 94.31 89 ALA A N 1
ATOM 692 C CA . ALA A 1 89 ? 5.398 -1.393 2.701 1.00 94.31 89 ALA A CA 1
ATOM 693 C C . ALA A 1 89 ? 5.707 -2.473 1.652 1.00 94.31 89 ALA A C 1
ATOM 695 O O . ALA A 1 89 ? 6.292 -2.160 0.618 1.00 94.31 89 ALA A O 1
ATOM 696 N N . ILE A 1 90 ? 5.282 -3.723 1.872 1.00 94.12 90 ILE A N 1
ATOM 697 C CA . ILE A 1 90 ? 5.484 -4.824 0.909 1.00 94.12 90 ILE A CA 1
ATOM 698 C C . ILE A 1 90 ? 4.476 -4.825 -0.258 1.00 94.12 90 ILE A C 1
ATOM 700 O O . ILE A 1 90 ? 4.517 -5.720 -1.096 1.00 94.12 90 ILE A O 1
ATOM 704 N N . GLY A 1 91 ? 3.567 -3.844 -0.328 1.00 94.44 91 GLY A N 1
ATOM 705 C CA . GLY A 1 91 ? 2.583 -3.705 -1.414 1.00 94.44 91 GLY A CA 1
ATOM 706 C C . GLY A 1 91 ? 1.121 -3.817 -0.976 1.00 94.44 91 GLY A C 1
ATOM 707 O O . GLY A 1 91 ? 0.224 -3.749 -1.811 1.00 94.44 91 GLY A O 1
ATOM 708 N N . GLY A 1 92 ? 0.843 -3.959 0.323 1.00 97.00 92 GLY A N 1
ATOM 709 C CA . GLY A 1 92 ? -0.524 -4.042 0.849 1.00 97.00 92 GLY A CA 1
ATOM 710 C C . GLY A 1 92 ? -1.222 -2.699 1.058 1.00 97.00 92 GLY A C 1
ATOM 711 O O . GLY A 1 92 ? -2.380 -2.656 1.484 1.00 97.00 92 GLY A O 1
ATOM 712 N N . TRP A 1 93 ? -0.542 -1.591 0.767 1.00 97.12 93 TRP A N 1
ATOM 713 C CA . TRP A 1 93 ? -1.060 -0.248 0.999 1.00 97.12 93 TRP A CA 1
ATOM 714 C C . TRP A 1 93 ? -2.371 0.089 0.255 1.00 97.12 93 TRP A C 1
ATOM 716 O O . TRP A 1 93 ? -3.166 0.829 0.842 1.00 97.12 93 TRP A O 1
ATOM 726 N N . PRO A 1 94 ? -2.700 -0.451 -0.944 1.00 97.69 94 PRO A N 1
ATOM 727 C CA . PRO A 1 94 ? -4.018 -0.234 -1.545 1.00 97.69 94 PRO A CA 1
ATOM 728 C C . PRO A 1 94 ? -5.136 -0.820 -0.675 1.00 97.69 94 PRO A C 1
ATOM 730 O O . PRO A 1 94 ? -6.116 -0.138 -0.367 1.00 97.69 94 PRO A O 1
ATOM 733 N N . GLY A 1 95 ? -4.955 -2.053 -0.189 1.00 96.94 95 GLY A N 1
ATOM 734 C CA . GLY A 1 95 ? -5.874 -2.685 0.759 1.00 96.94 95 GLY A CA 1
ATOM 735 C C . GLY A 1 95 ? -5.974 -1.933 2.087 1.00 96.94 95 GLY A C 1
ATOM 736 O O . GLY A 1 95 ? -7.068 -1.801 2.640 1.00 96.94 95 GLY A O 1
ATOM 737 N N . ALA A 1 96 ? -4.867 -1.359 2.566 1.00 96.00 96 ALA A N 1
ATOM 738 C CA . ALA A 1 96 ? -4.862 -0.497 3.746 1.00 96.00 96 ALA A CA 1
ATOM 739 C C . ALA A 1 96 ? -5.693 0.783 3.546 1.00 96.00 96 ALA A C 1
ATOM 741 O O . ALA A 1 96 ? -6.461 1.142 4.439 1.00 96.00 96 ALA A O 1
ATOM 742 N N . ILE A 1 97 ? -5.588 1.452 2.389 1.00 95.38 97 ILE A N 1
ATOM 743 C CA . ILE A 1 97 ? -6.401 2.639 2.056 1.00 95.38 97 ILE A CA 1
ATOM 744 C C . ILE A 1 97 ? -7.890 2.278 2.094 1.00 95.38 97 ILE A C 1
ATOM 746 O O . ILE A 1 97 ? -8.661 2.932 2.807 1.00 95.38 97 ILE A O 1
ATOM 750 N N . VAL A 1 98 ? -8.271 1.189 1.413 1.00 95.81 98 VAL A N 1
ATOM 751 C CA . VAL A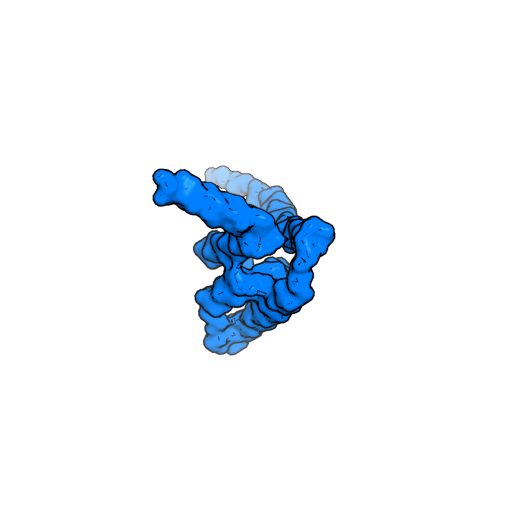 1 98 ? -9.655 0.692 1.394 1.00 95.81 98 VAL A CA 1
ATOM 752 C C . VAL A 1 98 ? -10.128 0.383 2.817 1.00 95.81 98 VAL A C 1
ATOM 754 O O . VAL A 1 98 ? -11.214 0.811 3.216 1.00 95.81 98 VAL A O 1
ATOM 757 N N . ALA A 1 99 ? -9.312 -0.295 3.628 1.00 94.62 99 ALA A N 1
ATOM 758 C CA . ALA A 1 99 ? -9.643 -0.612 5.015 1.00 94.62 99 ALA A CA 1
ATOM 759 C C . ALA A 1 99 ? -9.818 0.651 5.873 1.00 94.62 99 ALA A C 1
ATOM 761 O O . ALA A 1 99 ? -10.803 0.779 6.599 1.00 94.62 99 ALA A O 1
ATOM 762 N N . GLN A 1 100 ? -8.908 1.620 5.772 1.00 92.88 100 GLN A N 1
ATOM 763 C CA . GLN A 1 100 ? -8.974 2.880 6.516 1.00 92.88 100 GLN A CA 1
ATOM 764 C C . GLN A 1 100 ? -10.257 3.665 6.207 1.00 92.88 100 GLN A C 1
ATOM 766 O O . GLN A 1 100 ? -10.896 4.189 7.126 1.00 92.88 100 GLN A O 1
ATOM 771 N N . GLN A 1 101 ? -10.670 3.730 4.938 1.00 91.12 101 GLN A N 1
ATOM 772 C CA . GLN A 1 101 ? -11.872 4.463 4.525 1.00 91.12 101 GLN A CA 1
ATOM 773 C C . GLN A 1 101 ? -13.168 3.722 4.889 1.00 91.12 101 GLN A C 1
ATOM 775 O O . GLN A 1 101 ? -14.099 4.346 5.408 1.00 91.12 101 GLN A O 1
ATOM 780 N N . THR A 1 102 ? -13.230 2.408 4.651 1.00 91.50 102 THR A N 1
ATOM 781 C CA . THR A 1 102 ? -14.429 1.585 4.904 1.00 91.50 102 THR A CA 1
ATOM 782 C C . THR A 1 102 ? -14.637 1.339 6.395 1.00 91.50 102 THR A C 1
ATOM 784 O O . THR A 1 102 ? -15.716 1.586 6.936 1.00 91.50 102 THR A O 1
ATOM 787 N N . LEU A 1 103 ? -13.581 0.933 7.101 1.00 90.94 103 LEU A N 1
ATOM 788 C CA . LEU A 1 103 ? -13.641 0.629 8.527 1.00 90.94 103 LEU A CA 1
ATOM 789 C C . LEU A 1 103 ? -13.590 1.891 9.391 1.00 90.94 103 LEU A C 1
ATOM 791 O O . LEU A 1 103 ? -13.942 1.816 10.572 1.00 90.94 103 LEU A O 1
ATOM 795 N N . ARG A 1 104 ? -13.177 3.035 8.822 1.00 84.56 104 ARG A N 1
ATOM 796 C CA . ARG A 1 104 ? -12.984 4.327 9.514 1.00 84.56 104 ARG A CA 1
ATOM 797 C C . ARG A 1 104 ? -12.062 4.210 10.729 1.00 84.56 104 ARG A C 1
ATOM 799 O O . ARG A 1 104 ? -12.200 4.946 11.706 1.00 84.56 104 ARG A O 1
ATOM 806 N N . HIS A 1 105 ? -11.130 3.267 10.657 1.00 82.12 105 HIS A N 1
ATOM 807 C CA . HIS A 1 105 ? -10.222 2.890 11.730 1.00 82.12 105 HIS A CA 1
ATOM 808 C C . HIS A 1 105 ? -8.809 3.380 11.417 1.00 82.12 105 HIS A C 1
ATOM 810 O O . HIS A 1 105 ? -8.406 3.403 10.259 1.00 82.12 105 HIS A O 1
ATOM 816 N N . LYS A 1 106 ? -8.075 3.837 12.438 1.00 73.06 106 LYS A N 1
ATOM 817 C CA . LYS A 1 106 ? -6.731 4.446 12.307 1.00 73.06 106 LYS A CA 1
ATOM 818 C C . LYS A 1 106 ? -6.614 5.632 11.322 1.00 73.06 106 LYS A C 1
ATOM 820 O O . LYS A 1 106 ? -5.534 5.956 10.853 1.00 73.06 106 LYS A O 1
ATOM 825 N N . THR A 1 107 ? -7.697 6.386 11.102 1.00 74.06 107 THR A N 1
ATOM 826 C CA . THR A 1 107 ? -7.686 7.600 10.249 1.00 74.06 107 THR A CA 1
ATOM 827 C C . THR A 1 107 ? -7.373 8.910 10.990 1.00 74.06 107 THR A C 1
ATOM 829 O O . THR A 1 107 ? -7.352 9.973 10.371 1.00 74.06 107 THR A O 1
ATOM 832 N N . LYS A 1 108 ? -7.234 8.879 12.325 1.00 73.94 108 LYS A N 1
ATOM 833 C CA . LYS A 1 108 ? -7.123 10.091 13.168 1.00 73.94 108 LYS A C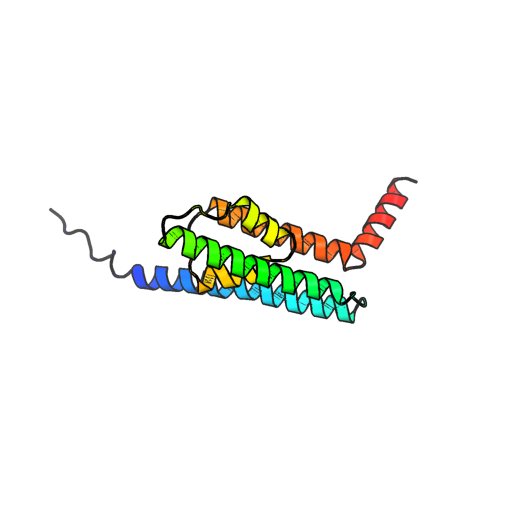A 1
ATOM 834 C C . LYS A 1 108 ? -5.710 10.364 13.702 1.00 73.94 108 LYS A C 1
ATOM 836 O O . LYS A 1 108 ? -5.359 11.526 13.855 1.00 73.94 108 LYS A O 1
ATOM 841 N N . LYS A 1 109 ? -4.912 9.327 13.979 1.00 84.25 109 LYS A N 1
ATOM 842 C CA . LYS A 1 109 ? -3.560 9.469 14.543 1.00 84.25 109 LYS A CA 1
ATOM 843 C C . LYS A 1 109 ? -2.605 9.985 13.462 1.00 84.25 109 LYS A C 1
ATOM 845 O O . LYS A 1 109 ? -2.419 9.316 12.449 1.00 84.25 109 LYS A O 1
ATOM 850 N N . ALA A 1 110 ? -2.049 11.181 13.657 1.00 83.75 110 ALA A N 1
ATOM 851 C CA . ALA A 1 110 ? -1.220 11.844 12.650 1.00 83.75 110 ALA A CA 1
ATOM 852 C C . ALA A 1 110 ? 0.098 11.099 12.386 1.00 83.75 110 ALA A C 1
ATOM 854 O O . ALA A 1 110 ? 0.434 10.907 11.222 1.00 83.75 110 ALA A O 1
ATOM 855 N N . SER A 1 111 ? 0.777 10.614 13.435 1.00 87.50 111 SER A N 1
ATOM 856 C CA . SER A 1 111 ? 2.045 9.876 13.301 1.00 87.50 111 SER A CA 1
ATOM 857 C C . SER A 1 111 ? 1.884 8.620 12.441 1.00 87.50 111 SER A C 1
ATOM 859 O O . SER A 1 111 ? 2.546 8.482 11.422 1.00 87.50 111 SER A O 1
ATOM 861 N N . PHE A 1 112 ? 0.877 7.794 12.742 1.00 90.44 112 PHE A N 1
ATOM 862 C CA . PHE A 1 112 ? 0.589 6.591 11.962 1.00 90.44 112 PHE A CA 1
ATOM 863 C C . PHE A 1 112 ? 0.264 6.901 10.496 1.00 90.44 112 PHE A C 1
ATOM 865 O O . PHE A 1 112 ? 0.670 6.170 9.601 1.00 90.44 112 PHE A O 1
ATOM 872 N N . ARG A 1 113 ? -0.463 7.994 10.222 1.00 90.00 113 ARG A N 1
ATOM 873 C CA . ARG A 1 113 ? -0.747 8.405 8.839 1.00 90.00 113 ARG A CA 1
ATOM 874 C C . ARG A 1 113 ? 0.514 8.845 8.110 1.00 90.00 113 ARG A C 1
ATOM 876 O O . ARG A 1 113 ? 0.642 8.538 6.932 1.00 90.00 113 ARG A O 1
ATOM 883 N N . PHE A 1 114 ? 1.393 9.578 8.785 1.00 92.44 114 PHE A N 1
ATOM 884 C CA . PHE A 1 114 ? 2.669 9.986 8.218 1.00 92.44 114 PHE A CA 1
ATOM 885 C C . PHE A 1 114 ? 3.516 8.758 7.870 1.00 92.44 114 PHE A C 1
ATOM 887 O O . PHE A 1 114 ? 3.876 8.588 6.710 1.00 92.44 114 PHE A O 1
ATOM 894 N N . GLU A 1 115 ? 3.720 7.854 8.829 1.00 93.62 115 GLU A N 1
ATOM 895 C CA . GLU A 1 115 ? 4.463 6.603 8.629 1.00 93.62 115 GLU A CA 1
ATOM 896 C C . GLU A 1 115 ? 3.847 5.749 7.511 1.00 93.62 115 GLU A C 1
ATOM 898 O O . GLU A 1 115 ? 4.555 5.249 6.641 1.00 93.62 115 GLU A O 1
ATOM 903 N N . PHE A 1 116 ? 2.516 5.653 7.457 1.00 94.50 116 PHE A N 1
ATOM 904 C CA . PHE A 1 116 ? 1.815 4.967 6.375 1.00 94.50 116 PHE A CA 1
ATOM 905 C C . PHE A 1 116 ? 2.137 5.574 5.002 1.00 94.50 116 PHE A C 1
ATOM 907 O O . PHE A 1 116 ? 2.506 4.845 4.082 1.00 94.50 116 PHE A O 1
ATOM 914 N N . TRP A 1 117 ? 2.050 6.897 4.846 1.00 95.06 117 TRP A N 1
ATOM 915 C CA . TRP A 1 117 ? 2.373 7.541 3.569 1.00 95.06 117 TRP A CA 1
ATOM 916 C C . TRP A 1 117 ? 3.852 7.416 3.201 1.00 95.06 117 TRP A C 1
ATOM 918 O O . TRP A 1 117 ? 4.153 7.261 2.020 1.00 95.06 117 TRP A O 1
ATOM 928 N N . VAL A 1 118 ? 4.759 7.389 4.182 1.00 95.19 118 VAL A N 1
ATOM 929 C CA . VAL A 1 118 ? 6.169 7.050 3.939 1.00 95.19 118 VAL A CA 1
ATOM 930 C C . VAL A 1 118 ? 6.278 5.652 3.327 1.00 95.19 118 VAL A C 1
ATOM 932 O O . VAL A 1 118 ? 6.935 5.499 2.300 1.00 95.19 118 VAL A O 1
ATOM 935 N N . THR A 1 119 ? 5.577 4.647 3.869 1.00 93.81 119 THR A N 1
ATOM 936 C CA . THR A 1 119 ? 5.604 3.290 3.287 1.00 93.81 119 THR A CA 1
ATOM 937 C C . THR A 1 119 ? 5.049 3.233 1.863 1.00 93.81 119 THR A C 1
ATOM 939 O O . THR A 1 119 ? 5.608 2.524 1.029 1.00 93.81 119 THR A O 1
ATOM 942 N N . VAL A 1 120 ? 4.008 4.016 1.551 1.00 94.50 120 VAL A N 1
ATOM 943 C CA . VAL A 1 120 ? 3.462 4.132 0.186 1.00 94.50 120 VAL A CA 1
ATOM 944 C C . VAL A 1 120 ? 4.508 4.716 -0.763 1.00 94.50 120 VAL A C 1
ATOM 946 O O . VAL A 1 120 ? 4.756 4.146 -1.822 1.00 94.50 120 VAL A O 1
ATOM 949 N N . VAL A 1 121 ? 5.143 5.830 -0.384 1.00 95.44 121 VAL A N 1
ATOM 950 C CA . VAL A 1 121 ? 6.157 6.498 -1.216 1.00 95.44 121 VAL A CA 1
ATOM 951 C C . VAL A 1 121 ? 7.348 5.577 -1.463 1.00 95.44 121 VAL A C 1
ATOM 953 O O . VAL A 1 121 ? 7.756 5.414 -2.609 1.00 95.44 121 VAL A O 1
ATOM 956 N N . VAL A 1 122 ? 7.865 4.928 -0.417 1.00 94.69 122 VAL A N 1
ATOM 957 C CA . VAL A 1 122 ? 8.979 3.974 -0.535 1.00 94.69 122 VAL A CA 1
ATOM 958 C C . VAL A 1 122 ? 8.620 2.830 -1.485 1.00 94.69 122 VAL A C 1
ATOM 960 O O . VAL A 1 122 ? 9.409 2.496 -2.366 1.00 94.69 122 VAL A O 1
ATOM 963 N N . ASN A 1 123 ? 7.419 2.264 -1.355 1.00 95.56 123 ASN A N 1
ATOM 964 C CA . ASN A 1 123 ? 6.958 1.173 -2.210 1.00 95.56 123 ASN A CA 1
ATOM 965 C C . ASN A 1 123 ? 6.811 1.607 -3.684 1.00 95.56 123 ASN A C 1
ATOM 967 O O . ASN A 1 123 ? 7.254 0.887 -4.576 1.00 95.56 123 ASN A O 1
ATOM 971 N N . VAL A 1 124 ? 6.273 2.804 -3.947 1.00 92.62 124 VAL A N 1
ATOM 972 C CA . VAL A 1 124 ? 6.148 3.358 -5.309 1.00 92.62 124 VAL A CA 1
ATOM 973 C C . VAL A 1 124 ? 7.516 3.653 -5.927 1.00 92.62 124 VAL A C 1
ATOM 975 O O . VAL A 1 124 ? 7.738 3.321 -7.090 1.00 92.62 124 VAL A O 1
ATOM 978 N N . VAL A 1 125 ? 8.449 4.235 -5.168 1.00 92.44 125 VAL A N 1
ATOM 979 C CA . VAL A 1 125 ? 9.823 4.478 -5.642 1.00 92.44 125 VAL A CA 1
ATOM 980 C C . VAL A 1 125 ? 10.507 3.158 -5.983 1.00 92.44 125 VAL A C 1
ATOM 982 O O . VAL A 1 125 ? 11.080 3.037 -7.064 1.00 92.44 125 VAL A O 1
ATOM 985 N N . ALA A 1 126 ? 10.396 2.151 -5.112 1.00 90.94 126 ALA A N 1
ATOM 986 C CA . ALA A 1 126 ? 10.924 0.819 -5.387 1.00 90.94 126 ALA A CA 1
ATOM 987 C C . ALA A 1 126 ? 10.298 0.226 -6.659 1.00 90.94 126 ALA A C 1
ATOM 989 O O . ALA A 1 126 ? 11.023 -0.238 -7.537 1.00 90.94 126 ALA A O 1
ATOM 990 N N . PHE A 1 127 ? 8.973 0.307 -6.811 1.00 90.19 127 PHE A N 1
ATOM 991 C CA . PHE A 1 127 ? 8.293 -0.147 -8.022 1.00 90.19 127 PHE A CA 1
ATOM 992 C C . PHE A 1 127 ? 8.856 0.535 -9.274 1.00 90.19 127 PHE A C 1
ATOM 994 O O . PHE A 1 127 ? 9.237 -0.158 -10.209 1.00 90.19 127 PHE A O 1
ATOM 1001 N N . ILE A 1 128 ? 8.981 1.866 -9.285 1.00 88.88 128 ILE A N 1
ATOM 1002 C CA . ILE A 1 128 ? 9.526 2.601 -10.435 1.00 88.88 128 ILE A CA 1
ATOM 1003 C C . ILE A 1 128 ? 10.957 2.157 -10.727 1.00 88.88 128 ILE A C 1
ATOM 1005 O O . ILE A 1 128 ? 11.256 1.816 -11.865 1.00 88.88 128 ILE A O 1
ATOM 1009 N N . VAL A 1 129 ? 11.837 2.128 -9.725 1.00 87.81 129 VAL A N 1
ATOM 1010 C CA . VAL A 1 129 ? 13.244 1.768 -9.936 1.00 87.81 129 VAL A CA 1
ATOM 1011 C C . VAL A 1 129 ? 13.355 0.365 -10.529 1.00 87.81 129 VAL A C 1
ATOM 1013 O O . VAL A 1 129 ? 13.976 0.214 -11.574 1.00 87.81 129 VAL A O 1
ATOM 1016 N N . PHE A 1 130 ? 12.716 -0.638 -9.923 1.00 86.75 130 PHE A N 1
ATOM 1017 C CA . PHE A 1 130 ? 12.886 -2.039 -10.322 1.00 86.75 130 PHE A CA 1
ATOM 1018 C C . PHE A 1 130 ? 12.071 -2.456 -11.550 1.00 86.75 130 PHE A C 1
ATOM 1020 O O . PHE A 1 130 ? 12.488 -3.355 -12.276 1.00 86.75 130 PHE A O 1
ATOM 1027 N N . CYS A 1 131 ? 10.911 -1.842 -11.786 1.00 84.25 131 CYS A N 1
ATOM 1028 C CA . CYS A 1 131 ? 10.005 -2.239 -12.868 1.00 84.25 131 CYS A CA 1
ATOM 1029 C C . CYS A 1 131 ? 10.202 -1.419 -14.151 1.00 84.25 131 CYS A C 1
ATOM 1031 O O . CYS A 1 131 ? 9.593 -1.732 -15.170 1.00 84.25 131 CYS A O 1
ATOM 1033 N N . THR A 1 132 ? 11.039 -0.379 -14.126 1.00 84.06 132 THR A N 1
ATOM 1034 C CA . THR A 1 132 ? 11.343 0.465 -15.291 1.00 84.06 132 THR A CA 1
ATOM 1035 C C . THR A 1 132 ? 12.845 0.423 -15.606 1.00 84.06 132 THR A C 1
ATOM 1037 O O . THR A 1 132 ? 13.648 0.046 -14.750 1.00 84.06 132 THR A O 1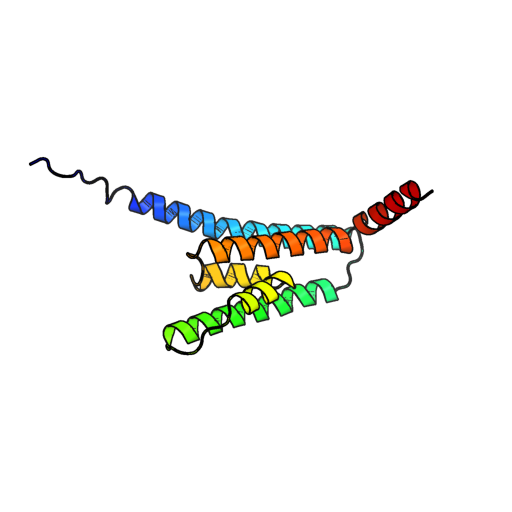
ATOM 1040 N N . PRO A 1 133 ? 13.287 0.842 -16.809 1.00 79.94 133 PRO A N 1
ATOM 1041 C CA . PRO A 1 133 ? 14.707 0.869 -17.166 1.00 79.94 133 PRO A CA 1
ATOM 1042 C C . PRO A 1 133 ? 15.534 1.863 -16.339 1.00 79.94 133 PRO A C 1
ATOM 1044 O O . PRO A 1 133 ? 16.746 1.929 -16.527 1.00 79.94 133 PRO A O 1
ATOM 1047 N N . VAL A 1 134 ? 14.922 2.612 -15.415 1.00 82.62 134 VAL A N 1
ATOM 1048 C CA . VAL A 1 134 ? 15.623 3.488 -14.468 1.00 82.62 134 VAL A CA 1
ATOM 1049 C C . VAL A 1 134 ? 16.726 2.732 -13.731 1.00 82.62 134 VAL A C 1
ATOM 1051 O O . VAL A 1 134 ? 17.837 3.248 -13.643 1.00 82.62 134 VAL A O 1
ATOM 1054 N N . PHE A 1 135 ? 16.482 1.497 -13.279 1.00 79.94 135 PHE A N 1
ATOM 1055 C CA . PHE A 1 135 ? 17.533 0.692 -12.650 1.00 79.94 135 PHE A CA 1
ATOM 1056 C C . PHE A 1 135 ? 18.741 0.479 -13.574 1.00 79.94 135 PHE A C 1
ATOM 1058 O O . PHE A 1 135 ? 19.877 0.703 -13.166 1.00 79.94 135 PHE A O 1
ATOM 1065 N N . ALA A 1 136 ? 18.500 0.122 -14.838 1.00 76.94 136 ALA A N 1
ATOM 1066 C CA . ALA A 1 136 ? 19.561 -0.079 -15.823 1.00 76.94 136 ALA A CA 1
ATOM 1067 C C . ALA A 1 136 ? 20.296 1.225 -16.186 1.00 76.94 136 ALA A C 1
ATOM 1069 O O . ALA A 1 136 ? 21.483 1.200 -16.498 1.00 76.94 136 ALA A O 1
ATOM 1070 N N . LEU A 1 137 ? 19.611 2.370 -16.156 1.00 82.06 137 LEU A N 1
ATOM 1071 C CA . LEU A 1 137 ? 20.228 3.678 -16.389 1.00 82.06 137 LEU A CA 1
ATOM 1072 C C . LEU A 1 137 ? 21.115 4.104 -15.215 1.00 82.06 137 LEU A C 1
ATOM 1074 O O . LEU A 1 137 ? 22.217 4.602 -15.436 1.00 82.06 137 LEU A O 1
ATOM 1078 N N . LEU A 1 138 ? 20.668 3.870 -13.979 1.00 81.12 138 LEU A N 1
ATOM 1079 C CA . LEU A 1 138 ? 21.435 4.187 -12.773 1.00 81.12 138 LEU A CA 1
ATOM 1080 C C . LEU A 1 138 ? 22.724 3.367 -12.692 1.00 81.12 138 LEU A C 1
ATOM 1082 O O . LEU A 1 138 ? 23.787 3.927 -12.435 1.00 81.12 138 LEU A O 1
ATOM 1086 N N . THR A 1 139 ? 22.658 2.060 -12.958 1.00 82.56 139 THR A N 1
ATOM 1087 C CA . THR A 1 139 ? 23.853 1.203 -12.945 1.00 82.56 139 THR A CA 1
ATOM 1088 C C . THR A 1 139 ? 24.860 1.611 -14.021 1.00 82.56 139 THR A C 1
ATOM 1090 O O . THR A 1 139 ? 26.055 1.673 -13.737 1.00 82.56 139 THR A O 1
ATOM 1093 N N . ARG A 1 140 ? 24.391 1.979 -15.222 1.00 82.88 140 ARG A N 1
ATOM 1094 C CA . ARG A 1 140 ? 25.248 2.512 -16.297 1.00 82.88 140 ARG A CA 1
ATOM 1095 C C . ARG A 1 140 ? 25.915 3.832 -15.905 1.00 82.88 140 ARG A C 1
ATOM 1097 O O . ARG A 1 140 ? 27.127 3.966 -16.047 1.00 82.88 140 ARG A O 1
ATOM 1104 N N . ALA A 1 141 ? 25.160 4.792 -15.373 1.00 84.81 141 ALA A N 1
ATOM 1105 C CA . ALA A 1 141 ? 25.710 6.082 -14.950 1.00 84.81 141 ALA A CA 1
ATOM 1106 C C . ALA A 1 141 ? 26.786 5.928 -13.860 1.00 84.81 141 ALA A C 1
ATOM 1108 O O . ALA A 1 141 ? 27.832 6.567 -13.932 1.00 84.81 141 ALA A O 1
ATOM 1109 N N . LEU A 1 142 ? 26.562 5.033 -12.893 1.00 86.25 142 LEU A N 1
ATOM 1110 C CA . LEU A 1 142 ? 27.538 4.740 -11.842 1.00 86.25 142 LEU A CA 1
ATOM 1111 C C . LEU A 1 142 ? 28.807 4.082 -12.393 1.00 86.25 142 LEU A C 1
ATOM 1113 O O . LEU A 1 142 ? 29.897 4.442 -11.960 1.00 86.25 142 LEU A O 1
ATOM 1117 N N . SER A 1 143 ? 28.690 3.176 -13.373 1.00 83.44 143 SER A N 1
ATOM 1118 C CA . SER A 1 143 ? 29.875 2.589 -14.016 1.00 83.44 143 SER A CA 1
ATOM 1119 C C . SER A 1 143 ? 30.732 3.633 -14.739 1.00 83.44 143 SER A C 1
ATOM 1121 O O . SER A 1 143 ? 31.951 3.580 -14.637 1.00 83.44 143 SER A O 1
ATOM 1123 N N . HIS A 1 144 ? 30.114 4.633 -15.378 1.00 83.31 144 HIS A N 1
ATOM 1124 C CA . HIS A 1 144 ? 30.843 5.725 -16.032 1.00 83.31 144 HIS A CA 1
ATOM 1125 C C . HIS A 1 144 ? 31.530 6.683 -15.051 1.00 83.31 144 HIS A C 1
ATOM 1127 O O . HIS A 1 144 ? 32.549 7.256 -15.401 1.00 83.31 144 HIS A O 1
ATOM 1133 N N . LEU A 1 145 ? 30.999 6.862 -13.837 1.00 85.44 145 LEU A N 1
ATOM 1134 C CA . LEU A 1 145 ? 31.633 7.685 -12.795 1.00 85.44 145 LEU A CA 1
ATOM 1135 C C . LEU A 1 145 ? 32.806 6.978 -12.099 1.00 85.44 145 LEU A C 1
ATOM 1137 O O . LEU A 1 145 ? 33.583 7.625 -11.403 1.00 85.44 145 LEU A O 1
ATOM 1141 N N . ALA A 1 146 ? 32.900 5.657 -12.249 1.00 74.81 146 ALA A N 1
ATOM 1142 C CA . ALA A 1 146 ? 33.953 4.827 -11.674 1.00 74.81 146 ALA A CA 1
ATOM 1143 C C . ALA A 1 146 ? 35.104 4.529 -12.658 1.00 74.81 146 ALA A C 1
ATOM 1145 O O . ALA A 1 146 ? 36.012 3.781 -12.295 1.00 74.81 146 ALA A O 1
ATOM 1146 N N . THR A 1 147 ? 35.049 5.075 -13.881 1.00 68.62 147 THR A N 1
ATOM 1147 C CA . THR A 1 147 ? 36.094 4.958 -14.918 1.00 68.62 147 THR A CA 1
ATOM 1148 C C . THR A 1 147 ? 36.784 6.300 -15.103 1.00 68.62 147 THR A C 1
ATOM 1150 O O . THR A 1 147 ? 38.020 6.298 -15.284 1.00 68.62 147 THR A O 1
#